Protein AF-A0A7S1DRS1-F1 (afdb_monomer_lite)

Organism: Hemiselmis andersenii (NCBI:txid464988)

Sequence (155 aa):
AALMRAGAGADAEVGELHREALRLCPGDPYVQANAALYLSVFEPSEMQAAIDLFRSASAALPDNPSILCAYAQALRIGSSDAGFSRAKRLSWIRRSRHLARRAASLTPPRKEGGPGSVLLGDAYEVCADAFLRQGNVTGAVQAFRCSLQAYPRNV

InterPro domains:
  IPR011990 Tetratricopeptide-like helical domain superfamily [G3DSA:1.25.40.10] (1-155)
  IPR011990 Tetratricopeptide-like helical domain superfamily [SSF48452] (16-154)

Structure (mmCIF, N/CA/C/O backbone):
data_AF-A0A7S1DRS1-F1
#
_entry.id   AF-A0A7S1DRS1-F1
#
loop_
_atom_site.group_PDB
_atom_site.id
_atom_site.type_symbol
_atom_site.label_atom_id
_atom_site.label_alt_id
_atom_site.label_comp_id
_atom_site.label_asym_id
_atom_site.label_entity_id
_atom_site.label_seq_id
_atom_site.pdbx_PDB_ins_code
_atom_site.Cartn_x
_atom_site.Cartn_y
_atom_site.Cartn_z
_atom_site.occupancy
_atom_site.B_iso_or_equiv
_atom_site.auth_seq_id
_atom_site.auth_comp_id
_atom_site.auth_asym_id
_atom_site.auth_atom_id
_atom_site.pdbx_PDB_model_num
ATOM 1 N N . ALA A 1 1 ? 8.187 30.623 9.995 1.00 49.34 1 ALA A N 1
ATOM 2 C CA . ALA A 1 1 ? 6.954 30.426 10.792 1.00 49.34 1 ALA A CA 1
ATOM 3 C C . ALA A 1 1 ? 5.673 30.447 9.940 1.00 49.34 1 ALA A C 1
ATOM 5 O O . ALA A 1 1 ? 4.861 29.550 10.106 1.00 49.34 1 ALA A O 1
ATOM 6 N N . ALA A 1 2 ? 5.489 31.398 9.010 1.00 36.09 2 ALA A N 1
ATOM 7 C CA . ALA A 1 2 ? 4.276 31.484 8.175 1.00 36.09 2 ALA A CA 1
ATOM 8 C C . ALA A 1 2 ? 4.106 30.322 7.167 1.00 36.09 2 ALA A C 1
ATOM 10 O O . ALA A 1 2 ? 3.009 29.797 7.026 1.00 36.09 2 ALA A O 1
ATOM 11 N N . LEU A 1 3 ? 5.196 29.853 6.547 1.00 37.34 3 LEU A N 1
ATOM 12 C CA . LEU A 1 3 ? 5.169 28.735 5.586 1.00 37.34 3 LEU A CA 1
ATOM 13 C C . LEU A 1 3 ? 4.764 27.386 6.214 1.00 37.34 3 LEU A C 1
ATOM 15 O O . LEU A 1 3 ? 4.034 26.623 5.596 1.00 37.34 3 LEU A O 1
ATOM 19 N N . MET A 1 4 ? 5.157 27.123 7.466 1.00 47.19 4 MET A N 1
ATOM 20 C CA . MET A 1 4 ? 4.773 25.892 8.183 1.00 47.19 4 MET A CA 1
ATOM 21 C C . MET A 1 4 ? 3.296 25.903 8.614 1.00 47.19 4 MET A C 1
ATOM 23 O O . MET A 1 4 ? 2.671 24.853 8.684 1.00 47.19 4 MET A O 1
ATOM 27 N N . ARG A 1 5 ? 2.717 27.087 8.875 1.00 45.06 5 ARG A N 1
ATOM 28 C CA . ARG A 1 5 ? 1.281 27.238 9.176 1.00 45.06 5 ARG A CA 1
ATOM 29 C C . ARG A 1 5 ? 0.402 27.119 7.927 1.00 45.06 5 ARG A C 1
ATOM 31 O O . ARG A 1 5 ? -0.704 26.610 8.035 1.00 45.06 5 ARG A O 1
ATOM 38 N N . ALA A 1 6 ? 0.895 27.563 6.769 1.00 47.00 6 ALA A N 1
ATOM 39 C CA . ALA A 1 6 ? 0.189 27.417 5.496 1.00 47.00 6 ALA A CA 1
ATOM 40 C C . ALA A 1 6 ? 0.131 25.950 5.026 1.00 47.00 6 ALA A C 1
ATOM 42 O O . ALA A 1 6 ? -0.916 25.515 4.563 1.00 47.00 6 ALA A O 1
ATOM 43 N N . GLY A 1 7 ? 1.213 25.179 5.214 1.00 54.94 7 GLY A N 1
ATOM 44 C CA . GLY A 1 7 ? 1.225 23.736 4.929 1.00 54.94 7 GLY A CA 1
ATOM 45 C C . GLY A 1 7 ? 0.256 22.948 5.814 1.00 54.94 7 GLY A C 1
ATOM 46 O O . GLY A 1 7 ? -0.600 22.243 5.301 1.00 54.94 7 GLY A O 1
ATOM 47 N N . ALA A 1 8 ? 0.292 23.175 7.133 1.00 57.09 8 ALA A N 1
ATOM 48 C CA . ALA A 1 8 ? -0.601 22.488 8.072 1.00 57.09 8 ALA A CA 1
ATOM 49 C C . ALA A 1 8 ? -2.098 22.807 7.861 1.00 57.09 8 ALA A C 1
ATOM 51 O O . ALA A 1 8 ? -2.953 21.978 8.158 1.00 57.09 8 ALA A O 1
ATOM 52 N N . GLY A 1 9 ? -2.428 24.008 7.364 1.00 61.03 9 GLY A N 1
ATOM 53 C CA . GLY A 1 9 ? -3.805 24.379 7.018 1.00 61.03 9 GLY A CA 1
ATOM 54 C C . GLY A 1 9 ? -4.306 23.709 5.736 1.00 61.03 9 GLY A C 1
ATOM 55 O O . GLY A 1 9 ? -5.451 23.267 5.694 1.00 61.03 9 GLY A O 1
ATOM 56 N N . ALA A 1 10 ? -3.440 23.591 4.724 1.00 63.19 10 ALA A N 1
ATOM 57 C CA . ALA A 1 10 ? -3.757 22.897 3.477 1.00 63.19 10 ALA A CA 1
ATOM 58 C C . ALA A 1 10 ? -3.938 21.385 3.696 1.00 63.19 10 ALA A C 1
ATOM 60 O O . ALA A 1 10 ? -4.856 20.795 3.132 1.00 63.19 10 ALA A O 1
ATOM 61 N N . ASP A 1 11 ? -3.128 20.774 4.566 1.00 73.25 11 ASP A N 1
ATOM 62 C CA . ASP A 1 11 ? -3.260 19.356 4.917 1.00 73.25 11 ASP A CA 1
ATOM 63 C C . ASP A 1 11 ? -4.631 19.075 5.563 1.00 73.25 11 ASP A C 1
ATOM 65 O O . ASP A 1 11 ? -5.344 18.164 5.144 1.00 73.25 11 ASP A O 1
ATOM 69 N N . ALA A 1 12 ? -5.066 19.925 6.503 1.00 77.69 12 ALA A N 1
ATOM 70 C CA . ALA A 1 12 ? -6.366 19.783 7.161 1.00 77.69 12 ALA A CA 1
ATOM 71 C C . ALA A 1 12 ? -7.557 19.922 6.191 1.00 77.69 12 ALA A C 1
ATOM 73 O O . ALA A 1 12 ? -8.508 19.142 6.275 1.00 77.69 12 ALA A O 1
ATOM 74 N N . GLU A 1 13 ? -7.505 20.875 5.254 1.00 85.56 13 GLU A N 1
ATOM 75 C CA . GLU A 1 13 ? -8.537 21.050 4.221 1.00 85.56 13 GLU A CA 1
ATOM 76 C C . GLU A 1 13 ? -8.631 19.822 3.301 1.00 85.56 13 GLU A C 1
ATOM 78 O O . GLU A 1 13 ? -9.726 19.327 3.025 1.00 85.56 13 GLU A O 1
ATOM 83 N N . VAL A 1 14 ? -7.489 19.262 2.889 1.00 85.12 14 VAL A N 1
ATOM 84 C CA . VAL A 1 14 ? -7.442 18.021 2.101 1.00 85.12 14 VAL A CA 1
ATOM 85 C C . VAL A 1 14 ? -8.040 16.847 2.889 1.00 85.12 14 VAL A C 1
ATOM 87 O O . VAL A 1 14 ? -8.792 16.043 2.329 1.00 85.12 14 VAL A O 1
ATOM 90 N N . GLY A 1 15 ? -7.785 16.773 4.197 1.00 85.56 15 GLY A N 1
ATOM 91 C CA . GLY A 1 15 ? -8.389 15.776 5.080 1.00 85.56 15 GLY A CA 1
ATOM 92 C C . GLY A 1 15 ? -9.917 15.871 5.172 1.00 85.56 15 GLY A C 1
ATOM 93 O O . GLY A 1 15 ? -10.598 14.842 5.117 1.00 85.56 15 GLY A O 1
ATOM 94 N N . GLU A 1 16 ? -10.473 17.084 5.274 1.00 89.25 16 GLU A N 1
ATOM 95 C CA . GLU A 1 16 ? -11.927 17.318 5.232 1.00 89.25 16 GLU A CA 1
ATOM 96 C C . GLU A 1 16 ? -12.528 16.868 3.894 1.00 89.25 16 GLU A C 1
ATOM 98 O O . GLU A 1 16 ? -13.521 16.138 3.875 1.00 89.25 16 GLU A O 1
ATOM 103 N N . LEU A 1 17 ? -11.894 17.231 2.773 1.00 92.00 17 LEU A N 1
ATOM 104 C CA . LEU A 1 17 ? -12.355 16.858 1.433 1.00 92.00 17 LEU A CA 1
ATOM 105 C C . LEU A 1 17 ? -12.383 15.339 1.234 1.00 92.00 17 LEU A C 1
ATOM 107 O O . LEU A 1 17 ? -13.339 14.808 0.667 1.00 92.00 17 LEU A O 1
ATOM 111 N N . HIS A 1 18 ? -11.379 14.615 1.733 1.00 91.19 18 HIS A N 1
ATOM 112 C CA . HIS A 1 18 ? -11.385 13.153 1.684 1.00 91.19 18 HIS A CA 1
ATOM 113 C C . HIS A 1 18 ? -12.485 12.533 2.549 1.00 91.19 18 HIS A C 1
ATOM 115 O O . HIS A 1 18 ? -13.114 11.561 2.122 1.00 91.19 18 HIS A O 1
ATOM 121 N N . ARG A 1 19 ? -12.751 13.088 3.739 1.00 89.94 19 ARG A N 1
ATOM 122 C CA . ARG A 1 19 ? -13.844 12.622 4.606 1.00 89.94 19 ARG A CA 1
ATOM 123 C C . ARG A 1 19 ? -15.211 12.871 3.980 1.00 89.94 19 ARG A C 1
ATOM 125 O O . ARG A 1 19 ? -16.051 11.973 3.999 1.00 89.94 19 ARG A O 1
ATOM 132 N N . GLU A 1 20 ? -15.412 14.030 3.364 1.00 93.69 20 GLU A N 1
ATOM 133 C CA . GLU A 1 20 ? -16.650 14.327 2.646 1.00 93.69 20 GLU A CA 1
ATOM 134 C C . GLU A 1 20 ? -16.819 13.431 1.413 1.00 93.69 20 GLU A C 1
ATOM 136 O O . GLU A 1 20 ? -17.889 12.856 1.210 1.00 93.69 20 GLU A O 1
ATOM 141 N N . ALA A 1 21 ? -15.757 13.210 0.634 1.00 92.50 21 ALA A N 1
ATOM 142 C CA . ALA A 1 21 ? -15.798 12.293 -0.502 1.00 92.50 21 ALA A CA 1
ATOM 143 C C . ALA A 1 21 ? -16.167 10.862 -0.069 1.00 92.50 21 ALA A C 1
ATOM 145 O O . ALA A 1 21 ? -17.014 10.230 -0.702 1.00 92.50 21 ALA A O 1
ATOM 146 N N . LEU A 1 22 ? -15.597 10.365 1.037 1.00 93.50 22 LEU A N 1
ATOM 147 C CA . LEU A 1 22 ? -15.958 9.066 1.616 1.00 93.50 22 LEU A CA 1
ATOM 148 C C . LEU A 1 22 ? -17.414 9.017 2.093 1.00 93.50 22 LEU A C 1
ATOM 150 O O . LEU A 1 22 ? -18.055 7.977 1.967 1.00 93.50 22 LEU A O 1
ATOM 154 N N . ARG A 1 23 ? -17.951 10.120 2.626 1.00 94.44 23 ARG A N 1
ATOM 155 C CA . ARG A 1 23 ? -19.356 10.208 3.047 1.00 94.44 23 ARG A CA 1
ATOM 156 C C . ARG A 1 23 ? -20.308 10.143 1.852 1.00 94.44 23 ARG A C 1
ATOM 158 O O . ARG A 1 23 ? -21.352 9.500 1.943 1.00 94.44 23 ARG A O 1
ATOM 165 N N . LEU A 1 24 ? -19.957 10.807 0.752 1.00 96.19 24 LEU A N 1
ATOM 166 C CA . LEU A 1 24 ? -20.760 10.847 -0.472 1.00 96.19 24 LEU A CA 1
ATOM 167 C C . LEU A 1 24 ? -20.683 9.533 -1.260 1.00 96.19 24 LEU A C 1
ATOM 169 O O . LEU A 1 24 ? -21.698 9.063 -1.771 1.00 96.19 24 LEU A O 1
ATOM 173 N N . CYS A 1 25 ? -19.497 8.925 -1.329 1.00 94.56 25 CYS A N 1
ATOM 174 C CA . CYS A 1 25 ? -19.217 7.753 -2.157 1.00 94.56 25 CYS A CA 1
ATOM 175 C C . CYS A 1 25 ? -18.478 6.651 -1.368 1.00 94.56 25 CYS A C 1
ATOM 177 O O . CYS A 1 25 ? -17.358 6.279 -1.730 1.00 94.56 25 CYS A O 1
ATOM 179 N N . PRO A 1 26 ? -19.079 6.070 -0.310 1.00 91.00 26 PRO A N 1
ATOM 180 C CA . PRO A 1 26 ? -18.375 5.158 0.599 1.00 91.00 26 PRO A CA 1
ATOM 181 C C . PRO A 1 26 ? -17.928 3.844 -0.050 1.00 91.00 26 PRO A C 1
ATOM 183 O O . PRO A 1 26 ? -17.028 3.185 0.467 1.00 91.00 26 PRO A O 1
ATOM 186 N N . GLY A 1 27 ? -18.554 3.445 -1.161 1.00 91.69 27 GLY A N 1
ATOM 187 C CA . GLY A 1 27 ? -18.233 2.225 -1.905 1.00 91.69 27 GLY A CA 1
ATOM 188 C C . GLY A 1 27 ? -17.317 2.431 -3.112 1.00 91.69 27 GLY A C 1
ATOM 189 O O . GLY A 1 27 ? -16.975 1.447 -3.763 1.00 91.69 27 GLY A O 1
ATOM 190 N N . ASP A 1 28 ? -16.938 3.672 -3.439 1.00 96.44 28 ASP A N 1
ATOM 191 C CA . ASP A 1 28 ? -16.078 3.932 -4.592 1.00 96.44 28 ASP A CA 1
ATOM 192 C C . ASP A 1 28 ? -14.615 3.572 -4.251 1.00 96.44 28 ASP A C 1
ATOM 194 O O . ASP A 1 28 ? -14.017 4.177 -3.353 1.00 96.44 28 ASP A O 1
ATOM 198 N N . PRO A 1 29 ? -14.004 2.599 -4.953 1.00 96.25 29 PRO A N 1
ATOM 199 C CA . PRO A 1 29 ? -12.656 2.134 -4.644 1.00 96.25 29 PRO A CA 1
ATOM 200 C C . PRO A 1 29 ? -11.575 3.199 -4.871 1.00 96.25 29 PRO A C 1
ATOM 202 O O . PRO A 1 29 ? -10.545 3.167 -4.198 1.00 96.25 29 PRO A O 1
ATOM 205 N N . TYR A 1 30 ? -11.782 4.153 -5.780 1.00 95.12 30 TYR A N 1
ATOM 206 C CA . TYR A 1 30 ? -10.850 5.257 -6.005 1.00 95.12 30 TYR A CA 1
ATOM 207 C C . TYR A 1 30 ? -10.943 6.292 -4.889 1.00 95.12 30 TYR A C 1
ATOM 209 O O . TYR A 1 30 ? -9.913 6.762 -4.409 1.00 95.12 30 TYR A O 1
ATOM 217 N N . VAL A 1 31 ? -12.155 6.601 -4.421 1.00 95.62 31 VAL A N 1
ATOM 218 C CA . VAL A 1 31 ? -12.353 7.479 -3.257 1.00 95.62 31 VAL A CA 1
ATOM 219 C C . VAL A 1 31 ? -11.709 6.867 -2.013 1.00 95.62 31 VAL A C 1
ATOM 221 O O . VAL A 1 31 ? -10.949 7.543 -1.318 1.00 95.62 31 VAL A O 1
ATOM 224 N N . GLN A 1 32 ? -11.934 5.571 -1.778 1.00 97.12 32 GLN A N 1
ATOM 225 C CA . GLN A 1 32 ? -11.301 4.828 -0.687 1.00 97.12 32 GLN A CA 1
ATOM 226 C C . GLN A 1 32 ? -9.771 4.853 -0.783 1.00 97.12 32 GLN A C 1
ATOM 228 O O . GLN A 1 32 ? -9.106 5.159 0.205 1.00 97.12 32 GLN A O 1
ATOM 233 N N . ALA A 1 33 ? -9.203 4.566 -1.959 1.00 95.56 33 ALA A N 1
ATOM 234 C CA . ALA A 1 33 ? -7.755 4.557 -2.158 1.00 95.56 33 ALA A CA 1
ATOM 235 C C . ALA A 1 33 ? -7.123 5.950 -1.994 1.00 95.56 33 ALA A C 1
ATOM 237 O O . ALA A 1 33 ? -6.053 6.066 -1.400 1.00 95.56 33 ALA A O 1
ATOM 238 N N . ASN A 1 34 ? -7.784 7.006 -2.472 1.00 93.25 34 ASN A N 1
ATOM 239 C CA . ASN A 1 34 ? -7.289 8.377 -2.344 1.00 93.25 34 ASN A CA 1
ATOM 240 C C . ASN A 1 34 ? -7.313 8.854 -0.885 1.00 93.25 34 ASN A C 1
ATOM 242 O O . ASN A 1 34 ? -6.319 9.393 -0.403 1.00 93.25 34 ASN A O 1
ATOM 246 N N . ALA A 1 35 ? -8.401 8.593 -0.153 1.00 94.88 35 ALA A N 1
ATOM 247 C CA . ALA A 1 35 ? -8.466 8.901 1.274 1.00 94.88 35 ALA A CA 1
ATOM 248 C C . ALA A 1 35 ? -7.430 8.097 2.077 1.00 94.88 35 ALA A C 1
ATOM 250 O O . ALA A 1 35 ? -6.769 8.634 2.963 1.00 94.88 35 ALA A O 1
ATOM 251 N N . ALA A 1 36 ? -7.229 6.822 1.732 1.00 96.00 36 ALA A N 1
ATOM 252 C CA . ALA A 1 36 ? -6.203 5.991 2.348 1.00 96.00 36 ALA A CA 1
ATOM 253 C C . ALA A 1 36 ? -4.785 6.524 2.102 1.00 96.00 36 ALA A C 1
ATOM 255 O O . ALA A 1 36 ? -3.955 6.502 3.012 1.00 96.00 36 ALA A O 1
ATOM 256 N N . LEU A 1 37 ? -4.509 7.020 0.892 1.00 92.56 37 LEU A N 1
ATOM 257 C CA . LEU A 1 37 ? -3.229 7.635 0.560 1.00 92.56 37 LEU A CA 1
ATOM 258 C C . LEU A 1 37 ? -2.975 8.859 1.442 1.00 92.56 37 LEU A C 1
ATOM 260 O O . LEU A 1 37 ? -1.920 8.922 2.073 1.00 92.56 37 LEU A O 1
ATOM 264 N N . TYR A 1 38 ? -3.957 9.760 1.555 1.00 91.69 38 TYR A N 1
ATOM 265 C CA . TYR A 1 38 ? -3.879 10.916 2.448 1.00 91.69 38 TYR A CA 1
ATOM 266 C C . TYR A 1 38 ? -3.571 10.494 3.891 1.00 91.69 38 TYR A C 1
ATOM 268 O O . TYR A 1 38 ? -2.554 10.909 4.446 1.00 91.69 38 TYR A O 1
ATOM 276 N N . LEU A 1 39 ? -4.376 9.593 4.467 1.00 93.12 39 LEU A N 1
ATOM 277 C CA . LEU A 1 39 ? -4.185 9.139 5.849 1.00 93.12 39 LEU A CA 1
ATOM 278 C C . LEU A 1 39 ? -2.796 8.518 6.059 1.00 93.12 39 LEU A C 1
ATOM 280 O O . LEU A 1 39 ? -2.138 8.784 7.057 1.00 93.12 39 LEU A O 1
ATOM 284 N N . SER A 1 40 ? -2.310 7.725 5.100 1.00 92.19 40 SER A N 1
ATOM 285 C CA . SER A 1 40 ? -1.008 7.059 5.222 1.00 92.19 40 SER A CA 1
ATOM 286 C C . SER A 1 40 ? 0.194 8.010 5.220 1.00 92.19 40 SER A C 1
ATOM 288 O O . SER A 1 40 ? 1.253 7.639 5.731 1.00 92.19 40 SER A O 1
ATOM 290 N N . VAL A 1 41 ? 0.048 9.204 4.637 1.00 88.31 41 VAL A N 1
ATOM 291 C CA . VAL A 1 41 ? 1.130 10.185 4.474 1.00 88.31 41 VAL A CA 1
ATOM 292 C C . VAL A 1 41 ? 1.045 11.286 5.528 1.00 88.31 41 VAL A C 1
ATOM 294 O O . VAL A 1 41 ? 2.065 11.630 6.122 1.00 88.31 41 VAL A O 1
ATOM 297 N N . PHE A 1 42 ? -0.154 11.817 5.765 1.00 89.12 42 PHE A N 1
ATOM 298 C CA . PHE A 1 42 ? -0.360 13.027 6.563 1.00 89.12 42 PHE A CA 1
ATOM 299 C C . PHE A 1 42 ? -0.874 12.746 7.977 1.00 89.12 42 PHE A C 1
ATOM 301 O O . PHE A 1 42 ? -0.658 13.562 8.865 1.00 89.12 42 PHE A O 1
ATOM 308 N N . GLU A 1 43 ? -1.461 11.570 8.225 1.00 89.12 43 GLU A N 1
ATOM 309 C CA . GLU A 1 43 ? -2.040 11.201 9.524 1.00 89.12 43 GLU A CA 1
ATOM 310 C C . GLU A 1 43 ? -1.468 9.860 10.027 1.00 89.12 43 GLU A C 1
ATOM 312 O O . GLU A 1 43 ? -2.167 8.843 10.042 1.00 89.12 43 GLU A O 1
ATOM 317 N N . PRO A 1 44 ? -0.191 9.791 10.460 1.00 85.50 44 PRO A N 1
ATOM 318 C CA . PRO A 1 44 ? 0.434 8.525 10.856 1.00 85.50 44 PRO A CA 1
ATOM 319 C C . PRO A 1 44 ? -0.318 7.757 11.956 1.00 85.50 44 PRO A C 1
ATOM 321 O O . PRO A 1 44 ? -0.276 6.526 11.977 1.00 85.50 44 PRO A O 1
ATOM 324 N N . SER A 1 45 ? -1.040 8.454 12.843 1.00 90.25 45 SER A N 1
ATOM 325 C CA . SER A 1 45 ? -1.908 7.836 13.859 1.00 90.25 45 SER A CA 1
ATOM 326 C C . SER A 1 45 ? -3.072 7.045 13.253 1.00 90.25 45 SER A C 1
ATOM 328 O O . SER A 1 45 ? -3.508 6.053 13.833 1.00 90.25 45 SER A O 1
ATOM 330 N N . GLU A 1 46 ? -3.517 7.423 12.055 1.00 92.88 46 GLU A N 1
ATOM 331 C CA . GLU A 1 46 ? -4.614 6.804 11.307 1.00 92.88 46 GLU A CA 1
ATOM 332 C C . GLU A 1 46 ? -4.126 5.742 10.307 1.00 92.88 46 GLU A C 1
ATOM 334 O O . GLU A 1 46 ? -4.881 5.262 9.457 1.00 92.88 46 GLU A O 1
ATOM 339 N N . MET A 1 47 ? -2.866 5.301 10.416 1.00 94.62 47 MET A N 1
ATOM 340 C CA . MET A 1 47 ? -2.280 4.305 9.513 1.00 94.62 47 MET A CA 1
ATOM 341 C C . MET A 1 47 ? -3.129 3.028 9.414 1.00 94.62 47 MET A C 1
ATOM 343 O O . MET A 1 47 ? -3.260 2.450 8.338 1.00 94.62 47 MET A O 1
ATOM 347 N N . GLN A 1 48 ? -3.744 2.569 10.509 1.00 95.25 48 GLN A N 1
ATOM 348 C CA . GLN A 1 48 ? -4.607 1.385 10.455 1.00 95.25 48 GLN A CA 1
ATOM 349 C C . GLN A 1 48 ? -5.870 1.623 9.610 1.00 95.25 48 GLN A C 1
ATOM 351 O O . GLN A 1 48 ? -6.227 0.747 8.820 1.00 95.25 48 GLN A O 1
ATOM 356 N N . ALA A 1 49 ? -6.492 2.800 9.720 1.00 95.12 49 ALA A N 1
ATOM 357 C CA . ALA A 1 49 ? -7.644 3.179 8.907 1.00 95.12 49 ALA A CA 1
ATOM 358 C C . ALA A 1 49 ? -7.268 3.265 7.418 1.00 95.12 49 ALA A C 1
ATOM 360 O O . ALA A 1 49 ? -7.988 2.737 6.568 1.00 95.12 49 ALA A O 1
ATOM 361 N N . ALA A 1 50 ? -6.089 3.814 7.099 1.00 96.25 50 ALA A N 1
ATOM 362 C CA . ALA A 1 50 ? -5.549 3.809 5.739 1.00 96.25 50 ALA A CA 1
ATOM 363 C C . ALA A 1 50 ? -5.420 2.382 5.170 1.00 96.25 50 ALA A C 1
ATOM 365 O O . ALA A 1 50 ? -5.878 2.090 4.064 1.00 96.25 50 ALA A O 1
ATOM 366 N N . ILE A 1 51 ? -4.836 1.456 5.941 1.00 97.38 51 ILE A N 1
ATOM 367 C CA . ILE A 1 51 ? -4.688 0.048 5.536 1.00 97.38 51 ILE A CA 1
ATOM 368 C C . ILE A 1 51 ? -6.047 -0.628 5.306 1.00 97.38 51 ILE A C 1
ATOM 370 O O . ILE A 1 51 ? -6.164 -1.461 4.402 1.00 97.38 51 ILE A O 1
ATOM 374 N N . ASP A 1 52 ? -7.063 -0.292 6.099 1.00 97.19 52 ASP A N 1
ATOM 375 C CA . ASP A 1 52 ? -8.401 -0.870 5.980 1.00 97.19 52 ASP A CA 1
ATOM 376 C C . ASP A 1 52 ? -9.136 -0.363 4.729 1.00 97.19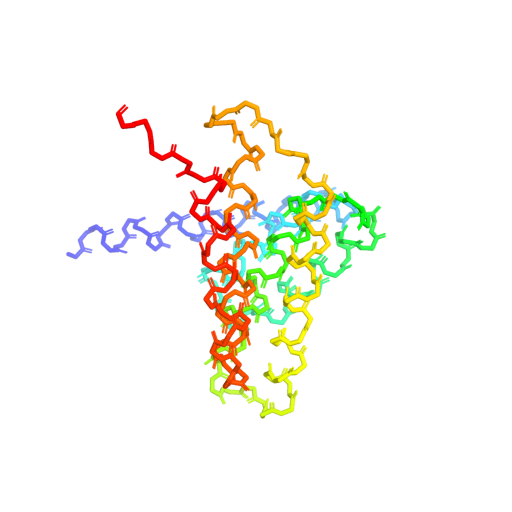 52 ASP A C 1
ATOM 378 O O . ASP A 1 52 ? -9.722 -1.173 4.003 1.00 97.19 52 ASP A O 1
ATOM 382 N N . LEU A 1 53 ? -9.018 0.932 4.416 1.00 97.94 53 LEU A N 1
ATOM 383 C CA . LEU A 1 53 ? -9.538 1.530 3.183 1.00 97.94 53 LEU A CA 1
ATOM 384 C C . LEU A 1 53 ? -8.864 0.945 1.935 1.00 97.94 53 LEU A C 1
ATOM 386 O O . LEU A 1 53 ? -9.553 0.515 1.012 1.00 97.94 53 LEU A O 1
ATOM 390 N N . PHE A 1 54 ? -7.531 0.829 1.917 1.00 98.25 54 PHE A N 1
ATOM 391 C CA . PHE A 1 54 ? -6.829 0.192 0.797 1.00 98.25 54 PHE A CA 1
ATOM 392 C C . PHE A 1 54 ? -7.204 -1.282 0.620 1.00 98.25 54 PHE A C 1
ATOM 394 O O . PHE A 1 54 ? -7.308 -1.778 -0.506 1.00 98.25 54 PHE A O 1
ATOM 401 N N . ARG A 1 55 ? -7.417 -2.012 1.720 1.00 98.12 55 ARG A N 1
ATOM 402 C CA . ARG A 1 55 ? -7.888 -3.400 1.660 1.00 98.12 55 ARG A CA 1
ATOM 403 C C . ARG A 1 55 ? -9.276 -3.486 1.021 1.00 98.12 55 ARG A C 1
ATOM 405 O O . ARG A 1 55 ? -9.487 -4.379 0.211 1.00 98.12 55 ARG A O 1
ATOM 412 N N . SER A 1 56 ? -10.185 -2.570 1.351 1.00 97.56 56 SER A N 1
ATOM 413 C CA . SER A 1 56 ? -11.503 -2.485 0.708 1.00 97.56 56 SER A CA 1
ATOM 414 C C . SER A 1 56 ? -11.380 -2.149 -0.784 1.00 97.56 56 SER A C 1
ATOM 416 O O . SER A 1 56 ? -11.874 -2.897 -1.627 1.00 97.56 56 SER A O 1
ATOM 418 N N . ALA A 1 57 ? -10.624 -1.102 -1.125 1.00 97.81 57 ALA A N 1
ATOM 419 C CA . ALA A 1 57 ? -10.420 -0.671 -2.507 1.00 97.81 57 ALA A CA 1
ATOM 420 C C . ALA A 1 57 ? -9.810 -1.779 -3.384 1.00 97.81 57 ALA A C 1
ATOM 422 O O . ALA A 1 57 ? -10.266 -2.025 -4.499 1.00 97.81 57 ALA A O 1
ATOM 423 N N . SER A 1 58 ? -8.807 -2.495 -2.863 1.00 97.62 58 SER A N 1
ATOM 424 C CA . SER A 1 58 ? -8.178 -3.623 -3.564 1.00 97.62 58 SER A CA 1
ATOM 425 C C . SER A 1 58 ? -9.042 -4.884 -3.604 1.00 97.62 58 SER A C 1
ATOM 427 O O . SER A 1 58 ? -8.824 -5.722 -4.469 1.00 97.62 58 SER A O 1
ATOM 429 N N . ALA A 1 59 ? -10.029 -5.044 -2.720 1.00 97.56 59 ALA A N 1
ATOM 430 C CA . ALA A 1 59 ? -11.012 -6.118 -2.850 1.00 97.56 59 ALA A CA 1
ATOM 431 C C . ALA A 1 59 ? -12.018 -5.824 -3.975 1.00 97.56 59 ALA A C 1
ATOM 433 O O . ALA A 1 59 ? -12.391 -6.735 -4.710 1.00 97.56 59 ALA A O 1
ATOM 434 N N . ALA A 1 60 ? -12.417 -4.558 -4.136 1.00 97.50 60 ALA A N 1
ATOM 435 C CA . ALA A 1 60 ? -13.314 -4.122 -5.205 1.00 97.50 60 ALA A CA 1
ATOM 436 C C . ALA A 1 60 ? -12.629 -4.090 -6.585 1.00 97.50 60 ALA A C 1
ATOM 438 O O . ALA A 1 60 ? -13.243 -4.456 -7.583 1.00 97.50 60 ALA A O 1
ATOM 439 N N . LEU A 1 61 ? -11.353 -3.689 -6.647 1.00 96.75 61 LEU A N 1
ATOM 440 C CA . LEU A 1 61 ? -10.544 -3.661 -7.871 1.00 96.75 61 LEU A CA 1
ATOM 441 C C . LEU A 1 61 ? -9.233 -4.452 -7.688 1.00 96.75 61 LEU A C 1
ATOM 443 O O . LEU A 1 61 ? -8.163 -3.854 -7.530 1.00 96.75 61 LEU A O 1
ATOM 447 N N . PRO A 1 62 ? -9.286 -5.798 -7.728 1.00 95.56 62 PRO A N 1
ATOM 448 C CA . PRO A 1 62 ? -8.159 -6.663 -7.364 1.00 95.56 62 PRO A CA 1
ATOM 449 C C . PRO A 1 62 ? -6.950 -6.578 -8.289 1.00 95.56 62 PRO A C 1
ATOM 451 O O . PRO A 1 62 ? -5.848 -6.906 -7.842 1.00 95.56 62 PRO A O 1
ATOM 454 N N . ASP A 1 63 ? -7.141 -6.126 -9.528 1.00 95.00 63 ASP A N 1
ATOM 455 C CA . ASP A 1 63 ? -6.098 -6.035 -10.554 1.00 95.00 63 ASP A CA 1
ATOM 456 C C . ASP A 1 63 ? -5.809 -4.589 -10.983 1.00 95.00 63 ASP A C 1
ATOM 458 O O . ASP A 1 63 ? -5.196 -4.355 -12.021 1.00 95.00 63 ASP A O 1
ATOM 462 N N . ASN A 1 64 ? -6.217 -3.596 -10.186 1.00 93.94 64 ASN A N 1
ATOM 463 C CA . ASN A 1 64 ? -5.820 -2.212 -10.427 1.00 93.94 64 ASN A CA 1
ATOM 464 C C . ASN A 1 64 ? -4.389 -1.979 -9.895 1.00 93.94 64 ASN A C 1
ATOM 466 O O . ASN A 1 64 ? -4.189 -1.936 -8.675 1.00 93.94 64 ASN A O 1
ATOM 470 N N . PRO A 1 65 ? -3.379 -1.805 -10.770 1.00 92.00 65 PRO A N 1
ATOM 471 C CA . PRO A 1 65 ? -1.988 -1.732 -10.337 1.00 92.00 65 PRO A CA 1
ATOM 472 C C . PRO A 1 65 ? -1.689 -0.469 -9.516 1.00 92.00 65 PRO A C 1
ATOM 474 O O . PRO A 1 65 ? -0.839 -0.521 -8.628 1.00 92.00 65 PRO A O 1
ATOM 477 N N . SER A 1 66 ? -2.414 0.633 -9.736 1.00 91.19 66 SER A N 1
ATOM 478 C CA . SER A 1 66 ? -2.254 1.872 -8.965 1.00 91.19 66 SER A CA 1
ATOM 479 C C . SER A 1 66 ? -2.691 1.695 -7.512 1.00 91.19 66 SER A C 1
ATOM 481 O O . SER A 1 66 ? -1.948 2.057 -6.602 1.00 91.19 66 SER A O 1
ATOM 483 N N . ILE A 1 67 ? -3.849 1.065 -7.280 1.00 95.56 67 ILE A N 1
ATOM 484 C CA . ILE A 1 67 ? -4.344 0.768 -5.924 1.00 95.56 67 ILE A CA 1
ATOM 485 C C . ILE A 1 67 ? -3.403 -0.213 -5.217 1.00 95.56 67 ILE A C 1
ATOM 487 O O . ILE A 1 67 ? -3.059 -0.014 -4.053 1.00 95.56 67 ILE A O 1
ATOM 491 N N . LEU A 1 68 ? -2.941 -1.253 -5.919 1.00 96.62 68 LEU A N 1
ATOM 492 C CA . LEU A 1 68 ? -1.998 -2.227 -5.364 1.00 96.62 68 LEU A CA 1
ATOM 493 C C . LEU A 1 68 ? -0.657 -1.583 -4.980 1.00 96.62 68 LEU A C 1
ATOM 495 O O . LEU A 1 68 ? -0.117 -1.904 -3.919 1.00 96.62 68 LEU A O 1
ATOM 499 N N . CYS A 1 69 ? -0.128 -0.678 -5.808 1.00 94.25 69 CYS A N 1
ATOM 500 C CA . CYS A 1 69 ? 1.127 0.015 -5.528 1.00 94.25 69 CYS A CA 1
ATOM 501 C C . CYS A 1 69 ? 0.977 1.001 -4.360 1.00 94.25 69 CYS A C 1
ATOM 503 O O . CYS A 1 69 ? 1.763 0.938 -3.415 1.00 94.25 69 CYS A O 1
ATOM 505 N N . ALA A 1 70 ? -0.076 1.825 -4.347 1.00 94.00 70 ALA A N 1
ATOM 506 C CA . ALA A 1 70 ? -0.361 2.737 -3.236 1.00 94.00 70 ALA A CA 1
ATOM 507 C C . ALA A 1 70 ? -0.553 1.981 -1.908 1.00 94.00 70 ALA A C 1
ATOM 509 O O . ALA A 1 70 ? 0.034 2.342 -0.886 1.00 94.00 70 ALA A O 1
ATOM 510 N N . TYR A 1 71 ? -1.273 0.854 -1.930 1.00 97.81 71 TYR A N 1
ATOM 511 C CA . TYR A 1 71 ? -1.430 0.008 -0.748 1.00 97.81 71 TYR A CA 1
ATOM 512 C C . TYR A 1 71 ? -0.091 -0.577 -0.272 1.00 97.81 71 TYR A C 1
ATOM 514 O O . TYR A 1 71 ? 0.209 -0.605 0.926 1.00 97.81 71 TYR A O 1
ATOM 522 N N . ALA A 1 72 ? 0.749 -1.027 -1.207 1.00 96.75 72 ALA A N 1
ATOM 523 C CA . ALA A 1 72 ? 2.082 -1.518 -0.891 1.00 96.75 72 ALA A CA 1
ATOM 524 C C . ALA A 1 72 ? 2.953 -0.433 -0.235 1.00 96.75 72 ALA A C 1
ATOM 526 O O . ALA A 1 72 ? 3.657 -0.725 0.736 1.00 96.75 72 ALA A O 1
ATOM 527 N N . GLN A 1 73 ? 2.872 0.810 -0.717 1.00 94.00 73 GLN A N 1
ATOM 528 C CA . GLN A 1 73 ? 3.572 1.954 -0.134 1.00 94.00 73 GLN A CA 1
ATOM 529 C C . GLN A 1 73 ? 3.083 2.270 1.285 1.00 94.00 73 GLN A C 1
ATOM 531 O O . GLN A 1 73 ? 3.910 2.397 2.187 1.00 94.00 73 GLN A O 1
ATOM 536 N N . ALA A 1 74 ? 1.771 2.303 1.524 1.00 94.75 74 ALA A N 1
ATOM 537 C CA . ALA A 1 74 ? 1.222 2.545 2.859 1.00 94.75 74 ALA A CA 1
ATOM 538 C C . ALA A 1 74 ? 1.686 1.482 3.872 1.00 94.75 74 ALA A C 1
ATOM 540 O O . ALA A 1 74 ? 2.154 1.805 4.964 1.00 94.75 74 ALA A O 1
ATOM 541 N N . LEU A 1 75 ? 1.671 0.201 3.483 1.00 96.62 75 LEU A N 1
ATOM 542 C CA . LEU A 1 75 ? 2.200 -0.886 4.315 1.00 96.62 75 LEU A CA 1
ATOM 543 C C . LEU A 1 75 ? 3.705 -0.746 4.578 1.00 96.62 75 LEU A C 1
ATOM 545 O O . LEU A 1 75 ? 4.164 -1.064 5.676 1.00 96.62 75 LEU A O 1
ATOM 549 N N . ARG A 1 76 ? 4.480 -0.276 3.592 1.00 93.62 76 ARG A N 1
ATOM 550 C CA . ARG A 1 76 ? 5.916 0.004 3.745 1.00 93.62 76 ARG A CA 1
ATOM 551 C C . ARG A 1 76 ? 6.148 1.094 4.791 1.00 93.62 76 ARG A C 1
ATOM 553 O O . ARG A 1 76 ? 6.915 0.864 5.727 1.00 93.62 76 ARG A O 1
ATOM 560 N N . ILE A 1 77 ? 5.456 2.228 4.664 1.00 91.12 77 ILE A N 1
ATOM 561 C CA . ILE A 1 77 ? 5.530 3.363 5.598 1.00 91.12 77 ILE A CA 1
ATOM 562 C C . ILE A 1 77 ? 5.163 2.890 7.004 1.00 91.12 77 ILE A C 1
ATOM 564 O O . ILE A 1 77 ? 6.002 2.926 7.905 1.00 91.12 77 ILE A O 1
ATOM 568 N N . GLY A 1 78 ? 3.967 2.326 7.163 1.00 91.88 78 GLY A N 1
ATOM 569 C CA . GLY A 1 78 ? 3.456 1.880 8.451 1.00 91.88 78 GLY A CA 1
ATOM 570 C C . GLY A 1 78 ? 4.265 0.747 9.093 1.00 91.88 78 GLY A C 1
ATOM 571 O O . GLY A 1 78 ? 4.316 0.632 10.313 1.00 91.88 78 GLY A O 1
ATOM 572 N N . SER A 1 79 ? 4.986 -0.065 8.310 1.00 91.75 79 SER A N 1
ATOM 573 C CA . SER A 1 79 ? 5.900 -1.075 8.865 1.00 91.75 79 SER A CA 1
ATOM 574 C C . SER A 1 79 ? 7.132 -0.486 9.560 1.00 91.75 79 SER A C 1
ATOM 576 O O . SER A 1 79 ? 7.869 -1.229 10.205 1.00 91.75 79 SER A O 1
ATOM 578 N N . SER A 1 80 ? 7.377 0.818 9.423 1.00 87.88 80 SER A N 1
ATOM 579 C CA . SER A 1 80 ? 8.452 1.534 10.122 1.00 87.88 80 SER A CA 1
ATOM 580 C C . SER A 1 80 ? 8.024 2.041 11.500 1.00 87.88 80 SER A C 1
ATOM 582 O O . SER A 1 80 ? 8.883 2.443 12.277 1.00 87.88 80 SER A O 1
ATOM 584 N N . ASP A 1 81 ? 6.728 1.998 11.820 1.00 87.31 81 ASP A N 1
ATOM 585 C CA . ASP A 1 81 ? 6.204 2.473 13.096 1.00 87.31 81 ASP A CA 1
ATOM 586 C C . ASP A 1 81 ? 6.660 1.565 14.254 1.00 87.31 81 ASP A C 1
ATOM 588 O O . ASP A 1 81 ? 6.395 0.352 14.294 1.00 87.31 81 ASP A O 1
ATOM 592 N N . ALA A 1 82 ? 7.372 2.165 15.212 1.00 81.06 82 ALA A N 1
ATOM 593 C CA . ALA A 1 82 ? 7.869 1.499 16.408 1.00 81.06 82 ALA A CA 1
ATOM 594 C C . ALA A 1 82 ? 6.733 0.976 17.310 1.00 81.06 82 ALA A C 1
ATOM 596 O O . ALA A 1 82 ? 6.923 -0.051 17.968 1.00 81.06 82 ALA A O 1
ATOM 597 N N . GLY A 1 83 ? 5.562 1.622 17.277 1.00 86.44 83 GLY A N 1
ATOM 598 C CA . GLY A 1 83 ? 4.370 1.299 18.059 1.00 86.44 83 GLY A CA 1
ATOM 599 C C . GLY A 1 83 ? 3.681 -0.008 17.659 1.00 86.44 83 GLY A C 1
ATOM 600 O O . GLY A 1 83 ? 2.971 -0.604 18.468 1.00 86.44 83 GLY A O 1
ATOM 601 N N . PHE A 1 84 ? 3.923 -0.530 16.452 1.00 87.38 84 PHE A N 1
ATOM 602 C CA . PHE A 1 84 ? 3.419 -1.852 16.072 1.00 87.38 84 PHE A CA 1
ATOM 603 C C . PHE A 1 84 ? 4.309 -2.992 16.572 1.00 87.38 84 PHE A C 1
ATOM 605 O O . PHE A 1 84 ? 5.535 -2.901 16.619 1.00 87.38 84 PHE A O 1
ATOM 612 N N . SER A 1 85 ? 3.700 -4.140 16.880 1.00 93.06 85 SER A N 1
ATOM 613 C CA . SER A 1 85 ? 4.465 -5.336 17.236 1.00 93.06 85 SER A CA 1
ATOM 614 C C . SER A 1 85 ? 5.387 -5.768 16.088 1.00 93.06 85 SER A C 1
ATOM 616 O O . SER A 1 85 ? 5.067 -5.612 14.904 1.00 93.06 85 SER A O 1
ATOM 618 N N . ARG A 1 86 ? 6.525 -6.395 16.421 1.00 91.94 86 ARG A N 1
ATOM 619 C CA . ARG A 1 86 ? 7.453 -6.959 15.422 1.00 91.94 86 ARG A CA 1
ATOM 620 C C . ARG A 1 86 ? 6.734 -7.885 14.436 1.00 91.94 86 ARG A C 1
ATOM 622 O O . ARG A 1 86 ? 7.004 -7.833 13.238 1.00 91.94 86 ARG A O 1
ATOM 629 N N . ALA A 1 87 ? 5.805 -8.706 14.927 1.00 93.75 87 ALA A N 1
ATOM 630 C CA . ALA A 1 87 ? 5.021 -9.616 14.100 1.00 93.75 87 ALA A CA 1
ATOM 631 C C . ALA A 1 87 ? 4.149 -8.866 13.078 1.00 93.75 87 ALA A C 1
ATOM 633 O O . ALA A 1 87 ? 4.126 -9.244 11.904 1.00 93.75 87 ALA A O 1
ATOM 634 N N . LYS A 1 88 ? 3.491 -7.775 13.496 1.00 93.06 88 LYS A N 1
ATOM 635 C CA . LYS A 1 88 ? 2.676 -6.925 12.617 1.00 93.06 88 LYS A CA 1
ATOM 636 C C . LYS A 1 88 ? 3.535 -6.216 11.570 1.00 93.06 88 LYS A C 1
ATOM 638 O O . LYS A 1 88 ? 3.230 -6.301 10.385 1.00 93.06 88 LYS A O 1
ATOM 643 N N . ARG A 1 89 ? 4.671 -5.629 11.967 1.00 92.56 89 ARG A N 1
ATOM 644 C CA . ARG A 1 89 ? 5.626 -5.034 11.013 1.00 92.56 89 ARG A CA 1
ATOM 645 C C . ARG A 1 89 ? 6.088 -6.043 9.958 1.00 92.56 89 ARG A C 1
ATOM 647 O O . ARG A 1 89 ? 6.048 -5.757 8.767 1.00 92.56 89 ARG A O 1
ATOM 654 N N . LEU A 1 90 ? 6.464 -7.257 10.369 1.00 93.06 90 LEU A N 1
ATOM 655 C CA . LEU A 1 90 ? 6.898 -8.312 9.444 1.00 93.06 90 LEU A CA 1
ATOM 656 C C . LEU A 1 90 ? 5.780 -8.823 8.527 1.00 93.06 90 LEU A C 1
ATOM 658 O O . LEU A 1 90 ? 6.065 -9.256 7.407 1.00 93.06 90 LEU A O 1
ATOM 662 N N . SER A 1 91 ? 4.524 -8.836 8.982 1.00 95.50 91 SER A N 1
ATOM 663 C CA . SER A 1 91 ? 3.397 -9.194 8.115 1.00 95.50 91 SER A CA 1
ATOM 664 C C . SER A 1 91 ? 3.152 -8.104 7.066 1.00 95.50 91 SER A C 1
ATOM 666 O O . SER A 1 91 ? 2.952 -8.427 5.895 1.00 95.50 91 SER A O 1
ATOM 668 N N . TRP A 1 92 ? 3.281 -6.831 7.447 1.00 95.81 92 TRP A N 1
ATOM 669 C CA . TRP A 1 92 ? 3.140 -5.689 6.544 1.00 95.81 92 TRP A CA 1
ATOM 670 C C . TRP A 1 92 ? 4.259 -5.626 5.506 1.00 95.81 92 TRP A C 1
ATOM 672 O O . TRP A 1 92 ? 3.952 -5.499 4.327 1.00 95.81 92 TRP A O 1
ATOM 682 N N . ILE A 1 93 ? 5.520 -5.855 5.890 1.00 94.06 93 ILE A N 1
ATOM 683 C CA . ILE A 1 93 ? 6.650 -5.949 4.943 1.00 94.06 93 ILE A CA 1
ATOM 684 C C . ILE A 1 93 ? 6.428 -7.075 3.920 1.00 94.06 93 ILE A C 1
ATOM 686 O O . ILE A 1 93 ? 6.724 -6.943 2.733 1.00 94.06 93 ILE A O 1
ATOM 690 N N . ARG A 1 94 ? 5.911 -8.230 4.359 1.00 94.75 94 ARG A N 1
ATOM 691 C CA . ARG A 1 94 ? 5.627 -9.344 3.440 1.00 94.75 94 ARG A CA 1
ATOM 692 C C . ARG A 1 94 ? 4.495 -9.004 2.475 1.00 94.75 94 ARG A C 1
ATOM 694 O O . ARG A 1 94 ? 4.605 -9.313 1.287 1.00 94.75 94 ARG A O 1
ATOM 701 N N . ARG A 1 95 ? 3.431 -8.372 2.975 1.00 96.50 95 ARG A N 1
ATOM 702 C CA . ARG A 1 95 ? 2.274 -7.983 2.166 1.00 96.50 95 ARG A CA 1
ATOM 703 C C . ARG A 1 95 ? 2.605 -6.845 1.199 1.00 96.50 95 ARG A C 1
ATOM 705 O O . ARG A 1 95 ? 2.213 -6.954 0.043 1.00 96.50 95 ARG A O 1
ATOM 712 N N . SER A 1 96 ? 3.373 -5.835 1.613 1.00 96.31 96 SER A N 1
ATOM 713 C CA . SER A 1 96 ? 3.807 -4.743 0.730 1.00 96.31 96 SER A CA 1
ATOM 714 C C . SER A 1 96 ? 4.565 -5.288 -0.477 1.00 96.31 96 SER A C 1
ATOM 716 O O . SER A 1 96 ? 4.187 -5.022 -1.613 1.00 96.31 96 SER A O 1
ATOM 718 N N . ARG A 1 97 ? 5.546 -6.174 -0.257 1.00 94.94 97 ARG A N 1
ATOM 719 C CA . ARG A 1 97 ? 6.279 -6.835 -1.347 1.00 94.94 97 ARG A CA 1
ATOM 720 C C . ARG A 1 97 ? 5.366 -7.639 -2.271 1.00 94.94 97 ARG A C 1
ATOM 722 O O . ARG A 1 97 ? 5.562 -7.631 -3.482 1.00 94.94 97 ARG A O 1
ATOM 729 N N . HIS A 1 98 ? 4.412 -8.385 -1.714 1.00 95.88 98 HIS A N 1
ATOM 730 C CA . HIS A 1 98 ? 3.483 -9.180 -2.519 1.00 95.88 98 HIS A CA 1
ATOM 731 C C . HIS A 1 98 ? 2.633 -8.291 -3.438 1.00 95.88 98 HIS A C 1
ATOM 733 O O . HIS A 1 98 ? 2.545 -8.563 -4.633 1.00 95.88 98 HIS A O 1
ATOM 739 N N . LEU A 1 99 ? 2.060 -7.216 -2.897 1.00 96.50 99 LEU A N 1
ATOM 740 C CA . LEU A 1 99 ? 1.225 -6.282 -3.653 1.00 96.50 99 LEU A CA 1
ATOM 741 C C . LEU A 1 99 ? 2.031 -5.518 -4.703 1.00 96.50 99 LEU A C 1
ATOM 743 O O . LEU A 1 99 ? 1.597 -5.434 -5.845 1.00 96.50 99 LEU A O 1
ATOM 747 N N . ALA A 1 100 ? 3.229 -5.050 -4.353 1.00 92.50 100 ALA A N 1
ATOM 748 C CA . ALA A 1 100 ? 4.114 -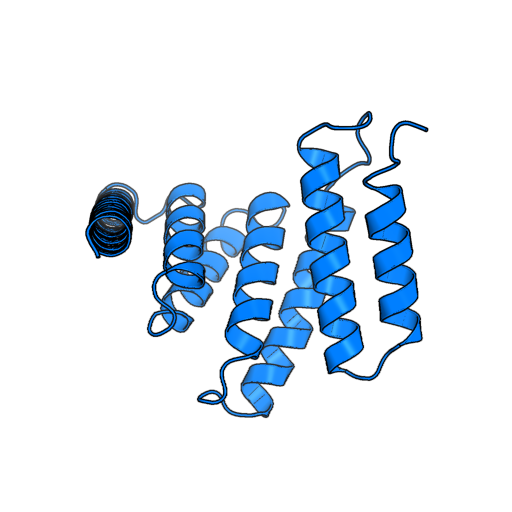4.365 -5.286 1.00 92.50 100 ALA A CA 1
ATOM 749 C C . ALA A 1 100 ? 4.516 -5.266 -6.468 1.00 92.50 100 ALA A C 1
ATOM 751 O O . ALA A 1 100 ? 4.465 -4.848 -7.620 1.00 92.50 100 ALA A O 1
ATOM 752 N N . ARG A 1 101 ? 4.817 -6.548 -6.215 1.00 92.56 101 ARG A N 1
ATOM 753 C CA . ARG A 1 101 ? 5.064 -7.525 -7.290 1.00 92.56 101 ARG A CA 1
ATOM 754 C C . ARG A 1 101 ? 3.851 -7.723 -8.194 1.00 92.56 101 ARG A C 1
ATOM 756 O O . ARG A 1 101 ? 4.021 -7.796 -9.408 1.00 92.56 101 ARG A O 1
ATOM 763 N N . ARG A 1 102 ? 2.647 -7.805 -7.618 1.00 94.38 102 ARG A N 1
ATOM 764 C CA . ARG A 1 102 ? 1.406 -7.900 -8.400 1.00 94.38 102 ARG A CA 1
ATOM 765 C C . ARG A 1 102 ? 1.194 -6.648 -9.253 1.00 94.38 102 ARG A C 1
ATOM 767 O O . ARG A 1 102 ? 0.982 -6.784 -10.453 1.00 94.38 102 ARG A O 1
ATOM 774 N N . ALA A 1 103 ? 1.339 -5.457 -8.671 1.00 92.38 103 ALA A N 1
ATOM 775 C CA . ALA A 1 103 ? 1.247 -4.187 -9.391 1.00 92.38 103 ALA A CA 1
ATOM 776 C C . ALA A 1 103 ? 2.222 -4.134 -10.578 1.00 92.38 103 ALA A C 1
ATOM 778 O O . ALA A 1 103 ? 1.815 -3.809 -11.691 1.00 92.38 103 ALA A O 1
ATOM 779 N N . ALA A 1 104 ? 3.476 -4.547 -10.367 1.00 89.31 104 ALA A N 1
ATOM 780 C CA . ALA A 1 104 ? 4.474 -4.605 -11.429 1.00 89.31 104 ALA A CA 1
ATOM 781 C C . ALA A 1 104 ? 4.097 -5.603 -12.537 1.00 89.31 104 ALA A C 1
ATOM 783 O O . ALA A 1 104 ? 4.198 -5.275 -13.712 1.00 89.31 104 ALA A O 1
ATOM 784 N N . SER A 1 105 ? 3.598 -6.794 -12.186 1.00 89.44 105 SER A N 1
ATOM 785 C CA . SER A 1 105 ? 3.178 -7.796 -13.183 1.00 89.44 105 SER A CA 1
ATOM 786 C C . SER A 1 105 ? 1.972 -7.370 -14.028 1.00 89.44 105 SER A C 1
ATOM 788 O O . SER A 1 105 ? 1.820 -7.831 -15.155 1.00 89.44 105 SER A O 1
ATOM 790 N N . LEU A 1 106 ? 1.128 -6.487 -13.488 1.00 88.88 106 LEU A N 1
ATOM 791 C CA . LEU A 1 106 ? -0.058 -5.943 -14.153 1.00 88.88 106 LEU A CA 1
ATOM 792 C C . LEU A 1 106 ? 0.248 -4.673 -14.959 1.00 88.88 106 LEU A C 1
ATOM 794 O O . LEU A 1 106 ? -0.606 -4.189 -15.701 1.00 88.88 106 LEU A O 1
ATOM 798 N N . THR A 1 107 ? 1.455 -4.122 -14.817 1.00 82.56 107 THR A N 1
ATOM 799 C CA . THR A 1 107 ? 1.872 -2.895 -15.492 1.00 82.56 107 THR A CA 1
ATOM 800 C C . THR A 1 107 ? 2.779 -3.262 -16.664 1.00 82.56 107 THR A C 1
ATOM 802 O O . THR A 1 107 ? 3.950 -3.576 -16.451 1.00 82.56 107 THR A O 1
ATOM 805 N N . PRO A 1 108 ? 2.280 -3.251 -17.915 1.00 70.62 108 PRO A N 1
ATOM 806 C CA . PRO A 1 108 ? 3.133 -3.520 -19.060 1.00 70.62 108 PRO A CA 1
ATOM 807 C C . PRO A 1 108 ? 4.196 -2.417 -19.179 1.00 70.62 108 PRO A C 1
ATOM 809 O O . PRO A 1 108 ? 3.879 -1.245 -18.937 1.00 70.62 108 PRO A O 1
ATOM 812 N N . PRO A 1 109 ? 5.430 -2.747 -19.596 1.00 62.03 109 PRO A N 1
ATOM 813 C CA . PRO A 1 109 ? 6.435 -1.743 -19.917 1.00 62.03 109 PRO A CA 1
ATOM 814 C C . PRO A 1 109 ? 5.924 -0.914 -21.106 1.00 62.03 109 PRO A C 1
ATOM 816 O O . PRO A 1 109 ? 5.932 -1.362 -22.252 1.00 62.03 109 PRO A O 1
ATOM 819 N N . ARG A 1 110 ? 5.372 0.274 -20.836 1.00 60.56 110 ARG A N 1
ATOM 820 C CA . ARG A 1 110 ? 4.975 1.236 -21.876 1.00 60.56 110 ARG A CA 1
ATOM 821 C C . ARG A 1 110 ? 6.203 2.012 -22.356 1.00 60.56 110 ARG A C 1
ATOM 823 O O . ARG A 1 110 ? 7.236 2.004 -21.693 1.00 60.56 110 ARG A O 1
ATOM 830 N N . LYS A 1 111 ? 6.062 2.705 -23.497 1.00 51.94 111 LYS A N 1
ATOM 831 C CA . LYS A 1 111 ? 7.050 3.688 -23.969 1.00 51.94 111 LYS A CA 1
ATOM 832 C C . LYS A 1 111 ? 7.448 4.632 -22.825 1.00 51.94 111 LY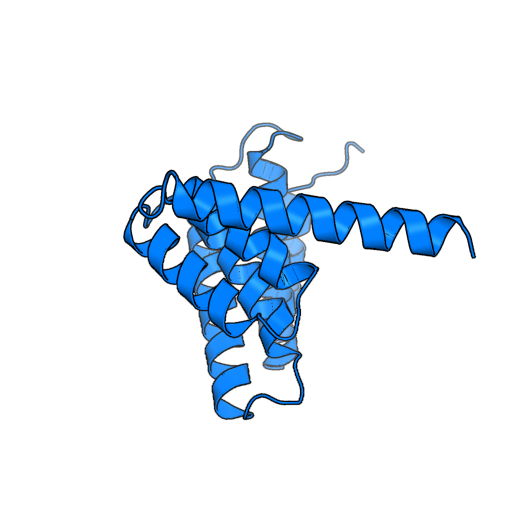S A C 1
ATOM 834 O O . LYS A 1 111 ? 6.604 5.015 -22.013 1.00 51.94 111 LYS A O 1
ATOM 839 N N . GLU A 1 112 ? 8.737 4.942 -22.800 1.00 55.31 112 GLU A N 1
ATOM 840 C CA . GLU A 1 112 ? 9.461 5.681 -21.765 1.00 55.31 112 GLU A CA 1
ATOM 841 C C . GLU A 1 112 ? 8.715 6.936 -21.283 1.00 55.31 112 GLU A C 1
ATOM 843 O O . GLU A 1 112 ? 8.112 7.662 -22.073 1.00 55.31 112 GLU A O 1
ATOM 848 N N . GLY A 1 113 ? 8.743 7.182 -19.969 1.00 56.78 113 GLY A N 1
ATOM 849 C CA . GLY A 1 113 ? 8.207 8.405 -19.356 1.00 56.78 113 GLY A CA 1
ATOM 850 C C . GLY A 1 113 ? 6.683 8.468 -19.189 1.00 56.78 113 GLY A C 1
ATOM 851 O O . GLY A 1 113 ? 6.166 9.485 -18.731 1.00 56.78 113 GLY A O 1
ATOM 852 N N . GLY A 1 114 ? 5.942 7.411 -19.536 1.00 58.72 114 GLY A N 1
ATOM 853 C CA . GLY A 1 114 ? 4.497 7.342 -19.305 1.00 58.72 114 GLY A CA 1
ATOM 854 C C . GLY A 1 114 ? 4.117 6.996 -17.852 1.00 58.72 114 GLY A C 1
ATOM 855 O O . GLY A 1 114 ? 4.912 6.415 -17.120 1.00 58.72 114 GLY A O 1
ATOM 856 N N . PRO A 1 115 ? 2.864 7.229 -17.420 1.00 60.31 115 PRO A N 1
ATOM 857 C CA . PRO A 1 115 ? 2.410 6.914 -16.055 1.00 60.31 115 PRO A CA 1
ATOM 858 C C . PRO A 1 115 ? 2.611 5.441 -15.636 1.00 60.31 115 PRO A C 1
ATOM 860 O O . PRO A 1 115 ? 2.721 5.145 -14.450 1.00 60.31 115 PRO A O 1
ATOM 863 N N . GLY A 1 116 ? 2.721 4.513 -16.595 1.00 62.28 116 GLY A N 1
ATOM 864 C CA . GLY A 1 116 ? 3.081 3.117 -16.326 1.00 62.28 116 GLY A CA 1
ATOM 865 C C . GLY A 1 116 ? 4.548 2.902 -15.926 1.00 62.28 116 GLY A C 1
ATOM 866 O O . GLY A 1 116 ? 4.813 2.013 -15.126 1.00 62.28 116 GLY A O 1
ATOM 867 N N . SER A 1 117 ? 5.500 3.702 -16.424 1.00 67.25 117 SER A N 1
ATOM 868 C CA . SER A 1 117 ? 6.917 3.565 -16.048 1.00 67.25 117 SER A CA 1
ATOM 869 C C . SER A 1 117 ? 7.174 4.056 -14.624 1.00 67.25 117 SER A C 1
ATOM 871 O O . SER A 1 117 ? 7.927 3.422 -13.890 1.00 67.25 117 SER A O 1
ATOM 873 N N . VAL A 1 118 ? 6.478 5.122 -14.208 1.00 74.62 118 VAL A N 1
ATOM 874 C CA . VAL A 1 118 ? 6.529 5.640 -12.830 1.00 74.62 118 VAL A CA 1
ATOM 875 C C . VAL A 1 118 ? 6.002 4.600 -11.840 1.00 74.62 118 VAL A C 1
ATOM 877 O O . VAL A 1 118 ? 6.684 4.216 -10.894 1.00 74.62 118 VAL A O 1
ATOM 880 N N . LEU A 1 119 ? 4.819 4.048 -12.122 1.00 78.88 119 LEU A N 1
ATOM 881 C CA . LEU A 1 119 ? 4.195 3.028 -11.281 1.00 78.88 119 LEU A CA 1
ATOM 882 C C . LEU A 1 119 ? 5.060 1.765 -11.130 1.00 78.88 119 LEU A C 1
ATOM 884 O O . LEU A 1 119 ? 5.104 1.160 -10.056 1.00 78.88 119 LEU A O 1
ATOM 888 N N . LEU A 1 120 ? 5.742 1.367 -12.208 1.00 79.75 120 LEU A N 1
ATOM 889 C CA . LEU A 1 120 ? 6.638 0.214 -12.226 1.00 79.75 120 LEU A CA 1
ATOM 890 C C . LEU A 1 120 ? 7.890 0.464 -11.369 1.00 79.75 120 LEU A C 1
ATOM 892 O O . LEU A 1 120 ? 8.291 -0.407 -10.595 1.00 79.75 120 LEU A O 1
ATOM 896 N N . GLY A 1 121 ? 8.465 1.663 -11.466 1.00 81.06 121 GLY A N 1
ATOM 897 C CA . GLY A 1 121 ? 9.565 2.111 -10.619 1.00 81.06 121 GLY A CA 1
ATOM 898 C C . GLY A 1 121 ? 9.218 2.083 -9.132 1.00 81.06 121 GLY A C 1
ATOM 899 O O . GLY A 1 121 ? 9.896 1.404 -8.358 1.00 81.06 121 GLY A O 1
ATOM 900 N N . ASP A 1 122 ? 8.107 2.718 -8.751 1.00 82.62 122 ASP A N 1
ATOM 901 C CA . ASP A 1 122 ? 7.617 2.759 -7.366 1.00 82.62 122 ASP A CA 1
ATOM 902 C C . ASP A 1 122 ? 7.391 1.349 -6.798 1.00 82.62 122 ASP A C 1
ATOM 904 O O . ASP A 1 122 ? 7.773 1.032 -5.666 1.00 82.62 122 ASP A O 1
ATOM 908 N N . ALA A 1 123 ? 6.803 0.455 -7.599 1.00 84.44 123 ALA A N 1
ATOM 909 C CA . ALA A 1 123 ? 6.580 -0.929 -7.201 1.00 84.44 123 ALA A CA 1
ATOM 910 C C . ALA A 1 123 ? 7.905 -1.668 -6.933 1.00 84.44 123 ALA A C 1
ATOM 912 O O . ALA A 1 123 ? 8.032 -2.416 -5.952 1.00 84.44 123 ALA A O 1
ATOM 913 N N . TYR A 1 124 ? 8.920 -1.461 -7.771 1.00 86.81 124 TYR A N 1
ATOM 914 C CA . TYR A 1 124 ? 10.229 -2.069 -7.561 1.00 86.81 124 TYR A CA 1
ATOM 915 C C . TYR A 1 124 ? 10.990 -1.463 -6.378 1.00 86.81 124 TYR A C 1
ATOM 917 O O . TYR A 1 124 ? 11.648 -2.212 -5.653 1.00 86.81 124 TYR A O 1
ATOM 925 N N . GLU A 1 125 ? 10.842 -0.170 -6.099 1.00 88.25 125 GLU A N 1
ATOM 926 C CA . GLU A 1 125 ? 11.404 0.453 -4.894 1.00 88.25 125 GLU A CA 1
ATOM 927 C C . GLU A 1 125 ? 10.805 -0.128 -3.610 1.00 88.25 125 GLU A C 1
ATOM 929 O O . GLU A 1 125 ? 11.539 -0.493 -2.685 1.00 88.25 125 GLU A O 1
ATOM 934 N N . VAL A 1 126 ? 9.482 -0.324 -3.569 1.00 88.88 126 VAL A N 1
ATOM 935 C CA . VAL A 1 126 ? 8.824 -0.991 -2.434 1.00 88.88 126 VAL A CA 1
ATOM 936 C C . VAL A 1 126 ? 9.333 -2.424 -2.265 1.00 88.88 126 VAL A C 1
ATOM 938 O O . VAL A 1 126 ? 9.552 -2.879 -1.139 1.00 88.88 126 VAL A O 1
ATOM 941 N N . CYS A 1 127 ? 9.566 -3.147 -3.366 1.00 84.56 127 CYS A N 1
ATOM 942 C CA . CYS A 1 127 ? 10.167 -4.478 -3.303 1.00 84.56 127 CYS A CA 1
ATOM 943 C C . CYS A 1 127 ? 11.590 -4.439 -2.733 1.00 84.56 127 CYS A C 1
ATOM 945 O O . CYS A 1 127 ? 11.925 -5.290 -1.906 1.00 84.56 127 CYS A O 1
ATOM 947 N N . ALA A 1 128 ? 12.412 -3.478 -3.162 1.00 88.38 128 ALA A N 1
ATOM 948 C CA . ALA A 1 128 ? 13.793 -3.337 -2.721 1.00 88.38 128 ALA A CA 1
ATOM 949 C C . ALA A 1 128 ? 13.883 -3.064 -1.212 1.00 88.38 128 ALA A C 1
ATOM 951 O O . ALA A 1 128 ? 14.578 -3.794 -0.502 1.00 88.38 128 ALA A O 1
ATOM 952 N N . ASP A 1 129 ? 13.114 -2.098 -0.702 1.00 90.69 129 ASP A N 1
ATOM 953 C CA . ASP A 1 129 ? 13.045 -1.795 0.735 1.00 90.69 129 ASP A CA 1
ATOM 954 C C . ASP A 1 129 ? 12.565 -3.009 1.546 1.00 90.69 129 ASP A C 1
ATOM 956 O O . ASP A 1 129 ? 13.180 -3.384 2.548 1.00 90.69 129 ASP A O 1
ATOM 960 N N . ALA A 1 130 ? 11.527 -3.707 1.073 1.00 85.44 130 ALA A N 1
ATOM 961 C CA . ALA A 1 130 ? 11.028 -4.895 1.756 1.00 85.44 130 ALA A CA 1
ATOM 962 C C . ALA A 1 130 ? 12.073 -6.023 1.827 1.00 85.44 130 ALA A C 1
ATOM 964 O O . ALA A 1 130 ? 12.124 -6.757 2.817 1.00 85.44 130 ALA A O 1
ATOM 965 N N . PHE A 1 131 ? 12.912 -6.172 0.798 1.00 87.44 131 PHE A N 1
ATOM 966 C CA . PHE A 1 131 ? 14.022 -7.121 0.803 1.00 87.44 131 PHE A CA 1
ATOM 967 C C . PHE A 1 131 ? 15.145 -6.708 1.758 1.00 87.44 131 PHE A C 1
ATOM 969 O O . PHE A 1 131 ? 15.618 -7.558 2.517 1.00 87.44 131 PHE A O 1
ATOM 976 N N . LEU A 1 132 ? 15.520 -5.426 1.786 1.00 89.50 132 LEU A N 1
ATOM 977 C CA . LEU A 1 132 ? 16.522 -4.900 2.720 1.00 89.50 132 LEU A CA 1
ATOM 978 C C . LEU A 1 132 ? 16.104 -5.122 4.177 1.00 89.50 132 LEU A C 1
ATOM 980 O O . LEU A 1 132 ? 16.885 -5.654 4.965 1.00 89.50 132 LEU A O 1
ATOM 984 N N . ARG A 1 133 ? 14.843 -4.834 4.524 1.00 86.50 133 ARG A N 1
ATOM 985 C CA . ARG A 1 133 ? 14.291 -5.067 5.876 1.00 86.50 133 ARG A CA 1
ATOM 986 C C . ARG A 1 133 ? 14.253 -6.542 6.286 1.00 86.50 133 ARG A C 1
ATOM 988 O O . ARG A 1 133 ? 14.109 -6.847 7.468 1.00 86.50 133 ARG A O 1
ATOM 995 N N . GLN A 1 134 ? 14.359 -7.457 5.324 1.00 85.75 134 GLN A N 1
ATOM 996 C CA . GLN A 1 134 ? 14.449 -8.903 5.546 1.00 85.75 134 GLN A CA 1
ATOM 997 C C . GLN A 1 134 ? 15.894 -9.428 5.504 1.00 85.75 134 GLN A C 1
ATOM 999 O O . GLN A 1 134 ? 16.090 -10.633 5.633 1.00 85.75 134 GLN A O 1
ATOM 1004 N N . GLY A 1 135 ? 16.896 -8.566 5.299 1.00 88.19 135 GLY A N 1
ATOM 1005 C CA . GLY A 1 135 ? 18.297 -8.970 5.132 1.00 88.19 135 GLY A CA 1
ATOM 1006 C C . GLY A 1 135 ? 18.603 -9.640 3.786 1.00 88.19 135 GLY A C 1
ATOM 1007 O O . GLY A 1 135 ? 19.672 -10.218 3.615 1.00 88.19 135 GLY A O 1
ATOM 1008 N N . ASN A 1 136 ? 17.689 -9.578 2.812 1.00 89.56 136 ASN A N 1
ATOM 1009 C CA . ASN A 1 136 ? 17.865 -10.191 1.497 1.00 89.56 136 ASN A CA 1
ATOM 1010 C C . ASN A 1 136 ? 18.478 -9.189 0.508 1.00 89.56 136 ASN A C 1
ATOM 1012 O O . ASN A 1 136 ? 17.786 -8.589 -0.317 1.00 89.56 136 ASN A O 1
ATOM 1016 N N . VAL A 1 137 ? 19.795 -9.016 0.592 1.00 92.00 137 VAL A N 1
ATOM 1017 C CA . VAL A 1 137 ? 20.537 -8.051 -0.235 1.00 92.00 137 VAL A CA 1
ATOM 1018 C C . VAL A 1 137 ? 20.434 -8.380 -1.729 1.00 92.00 137 VAL A C 1
ATOM 1020 O O . VAL A 1 137 ? 20.209 -7.485 -2.539 1.00 92.00 137 VAL A O 1
ATOM 1023 N N . THR A 1 138 ? 20.515 -9.657 -2.111 1.00 92.25 138 THR A N 1
ATOM 1024 C CA . THR A 1 138 ? 20.422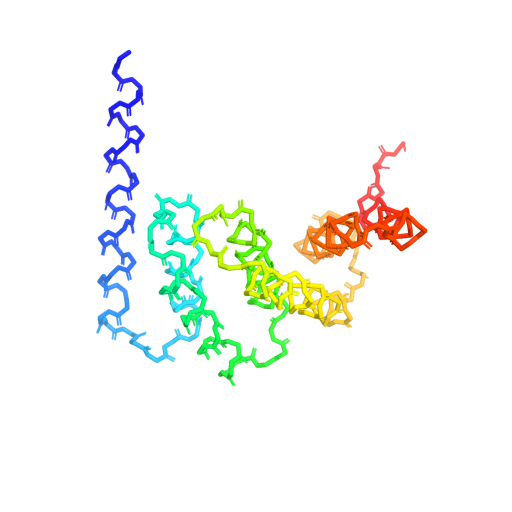 -10.081 -3.519 1.00 92.25 138 THR A CA 1
ATOM 1025 C C . THR A 1 138 ? 19.074 -9.713 -4.142 1.00 92.25 138 THR A C 1
ATOM 1027 O O . THR A 1 138 ? 19.024 -9.188 -5.254 1.00 92.25 138 THR A O 1
ATOM 1030 N N . GLY A 1 139 ? 17.976 -9.933 -3.411 1.00 86.81 139 GLY A N 1
ATOM 1031 C CA . GLY A 1 139 ? 16.636 -9.537 -3.843 1.00 86.81 139 GLY A CA 1
ATOM 1032 C C . GLY A 1 139 ? 16.488 -8.022 -3.976 1.00 86.81 139 GLY A C 1
ATOM 1033 O O . GLY A 1 139 ? 15.875 -7.555 -4.935 1.00 86.81 139 GLY A O 1
ATOM 1034 N N . ALA A 1 140 ? 17.088 -7.256 -3.059 1.00 88.56 140 ALA A N 1
ATOM 1035 C CA . ALA A 1 140 ? 17.079 -5.797 -3.114 1.00 88.56 140 ALA A CA 1
ATOM 1036 C C . ALA A 1 140 ? 17.834 -5.256 -4.337 1.00 88.56 140 ALA A C 1
ATOM 1038 O O . ALA A 1 140 ? 17.298 -4.425 -5.065 1.00 88.56 140 ALA A O 1
ATOM 1039 N N . VAL A 1 141 ? 19.036 -5.775 -4.616 1.00 90.50 141 VAL A N 1
ATOM 1040 C CA . VAL A 1 141 ? 19.826 -5.394 -5.802 1.00 90.50 141 VAL A CA 1
ATOM 1041 C C . VAL A 1 141 ? 19.052 -5.669 -7.088 1.00 90.50 141 VAL A C 1
ATOM 1043 O O . VAL A 1 141 ? 19.011 -4.820 -7.978 1.00 90.50 141 VAL A O 1
ATOM 1046 N N . GLN A 1 142 ? 18.407 -6.833 -7.189 1.00 89.38 142 GLN A N 1
ATOM 1047 C CA . GLN A 1 142 ? 17.614 -7.160 -8.369 1.00 89.38 142 GLN A CA 1
ATOM 1048 C C . GLN A 1 142 ? 16.414 -6.218 -8.528 1.00 89.38 142 GLN A C 1
ATOM 1050 O O . GLN A 1 142 ? 16.144 -5.765 -9.636 1.00 89.38 142 GLN A O 1
ATOM 1055 N N . ALA A 1 143 ? 15.724 -5.886 -7.435 1.00 85.56 143 ALA A N 1
ATOM 1056 C CA . ALA A 1 143 ? 14.615 -4.940 -7.466 1.00 85.56 143 ALA A CA 1
ATOM 1057 C C . ALA A 1 143 ? 15.070 -3.534 -7.904 1.00 85.56 143 ALA A C 1
ATOM 1059 O O . ALA A 1 143 ? 14.432 -2.941 -8.769 1.00 85.56 143 ALA A O 1
ATOM 1060 N N . PHE A 1 144 ? 16.209 -3.035 -7.413 1.00 87.00 144 PHE A N 1
ATOM 1061 C CA . PHE A 1 144 ? 16.760 -1.755 -7.873 1.00 87.00 144 PHE A CA 1
ATOM 1062 C C . PHE A 1 144 ? 17.134 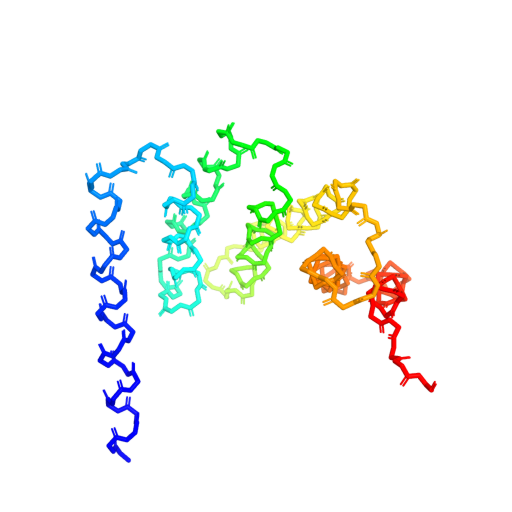-1.762 -9.355 1.00 87.00 144 PHE A C 1
ATOM 1064 O O . PHE A 1 144 ? 16.853 -0.792 -10.053 1.00 87.00 144 PHE A O 1
ATOM 1071 N N . ARG A 1 145 ? 17.714 -2.855 -9.868 1.00 86.69 145 ARG A N 1
ATOM 1072 C CA . ARG A 1 145 ? 17.983 -2.992 -11.309 1.00 86.69 145 ARG A CA 1
ATOM 1073 C C . ARG A 1 145 ? 16.703 -2.886 -12.131 1.00 86.69 145 ARG A C 1
ATOM 1075 O O . ARG A 1 145 ? 16.692 -2.173 -13.126 1.00 86.69 145 ARG A O 1
ATOM 1082 N N . CYS A 1 146 ? 15.631 -3.547 -11.696 1.00 83.75 146 CYS A N 1
ATOM 1083 C CA . CYS A 1 146 ? 14.335 -3.454 -12.361 1.00 83.75 146 CYS A CA 1
ATOM 1084 C C . CYS A 1 146 ? 13.728 -2.042 -12.269 1.00 83.75 146 CYS A C 1
ATOM 1086 O O . CYS A 1 146 ? 13.187 -1.566 -13.261 1.00 83.75 146 CYS A O 1
ATOM 1088 N N . SER A 1 147 ? 13.868 -1.346 -11.132 1.00 83.44 147 SER A N 1
ATOM 1089 C CA . SER A 1 147 ? 13.441 0.059 -11.002 1.00 83.44 147 SER A CA 1
ATOM 1090 C C . SER A 1 147 ? 14.197 0.974 -11.975 1.00 83.44 147 SER A C 1
ATOM 1092 O O . SER A 1 147 ? 13.589 1.725 -12.730 1.00 83.44 147 SER A O 1
ATOM 1094 N N . LEU A 1 148 ? 15.525 0.846 -12.057 1.00 81.31 148 LEU A N 1
ATOM 1095 C CA . LEU A 1 148 ? 16.342 1.630 -12.991 1.00 81.31 148 LEU A CA 1
ATOM 1096 C C . LEU A 1 148 ? 16.023 1.325 -14.460 1.00 81.31 148 LEU A C 1
ATOM 1098 O O . LEU A 1 148 ? 16.061 2.223 -15.290 1.00 81.31 148 LEU A O 1
ATOM 1102 N N . GLN A 1 149 ? 15.686 0.078 -14.789 1.00 77.75 149 GLN A N 1
ATOM 1103 C CA . GLN A 1 149 ? 15.222 -0.292 -16.130 1.00 77.75 149 GLN A CA 1
ATOM 1104 C C . GLN A 1 149 ? 13.827 0.256 -16.452 1.00 77.75 149 GLN A C 1
ATOM 1106 O O . GLN A 1 149 ? 13.519 0.441 -17.624 1.00 77.75 149 GLN A O 1
ATOM 1111 N N . ALA A 1 150 ? 12.990 0.513 -15.442 1.00 71.38 150 ALA A N 1
ATOM 1112 C CA . ALA A 1 150 ? 11.710 1.195 -15.621 1.00 71.38 150 ALA A CA 1
ATOM 1113 C C . ALA A 1 150 ? 11.896 2.694 -15.916 1.00 71.38 150 ALA A C 1
ATOM 1115 O O . ALA A 1 150 ? 11.074 3.286 -16.613 1.00 71.38 150 ALA A O 1
ATOM 1116 N N . TYR A 1 151 ? 12.995 3.284 -15.435 1.00 66.94 151 TYR A N 1
ATOM 1117 C CA . TYR A 1 151 ? 13.409 4.663 -15.695 1.00 66.94 151 TYR A CA 1
ATOM 1118 C C . TYR A 1 151 ? 14.731 4.723 -16.480 1.00 66.94 151 TYR A C 1
ATOM 1120 O O . TYR A 1 151 ? 15.733 5.205 -15.933 1.00 66.94 151 TYR A O 1
ATOM 1128 N N . PRO A 1 152 ? 14.800 4.260 -17.744 1.00 56.41 152 PRO A N 1
ATOM 1129 C CA . PRO A 1 152 ? 15.996 4.509 -18.527 1.00 56.41 152 PRO A CA 1
ATOM 1130 C C . PRO A 1 152 ? 16.122 6.030 -18.660 1.00 56.41 152 PRO A C 1
ATOM 1132 O O . PRO A 1 152 ? 15.265 6.699 -19.236 1.00 56.41 152 PRO A O 1
ATOM 1135 N N . ARG A 1 153 ? 17.149 6.607 -18.026 1.00 52.84 153 ARG A N 1
A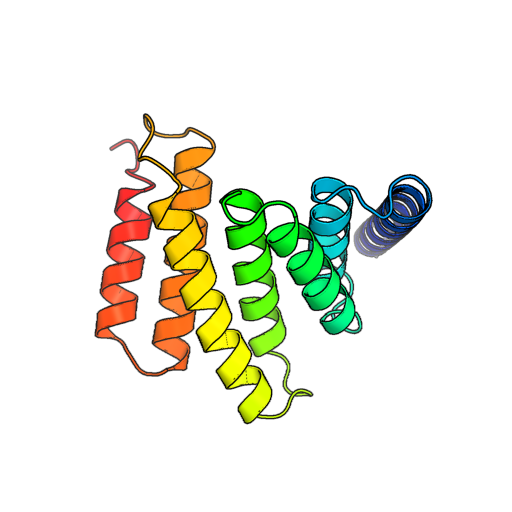TOM 1136 C CA . ARG A 1 153 ? 17.504 8.005 -18.268 1.00 52.84 153 ARG A CA 1
ATOM 1137 C C . ARG A 1 153 ? 17.746 8.117 -19.770 1.00 52.84 153 ARG A C 1
ATOM 1139 O O . ARG A 1 153 ? 18.508 7.310 -20.295 1.00 52.84 153 ARG A O 1
ATOM 1146 N N . ASN A 1 154 ? 17.124 9.098 -20.423 1.00 39.28 154 ASN A N 1
ATOM 1147 C CA . ASN A 1 154 ? 17.595 9.579 -21.718 1.00 39.28 154 ASN A CA 1
ATOM 1148 C C . ASN A 1 154 ? 19.082 9.915 -21.536 1.00 39.28 154 ASN A C 1
ATOM 1150 O O . ASN A 1 154 ? 19.402 10.894 -20.856 1.00 39.28 154 ASN A O 1
ATOM 1154 N N . VAL A 1 155 ? 19.961 9.034 -22.017 1.00 38.22 155 VAL A N 1
ATOM 1155 C CA . VAL A 1 155 ? 21.402 9.278 -22.124 1.00 38.22 155 VAL A CA 1
ATOM 1156 C C . VAL A 1 155 ? 21.648 9.969 -23.450 1.00 38.22 155 VAL A C 1
ATOM 1158 O O . VAL A 1 155 ? 21.064 9.499 -24.452 1.00 38.22 155 VAL A O 1
#

pLDDT: mean 85.02, std 14.9, range [36.09, 98.25]

Foldseek 3Di:
DVVVVVVVVVLVVVLVVLVVLCVVCVQALVSLLSNLLSCLPPPLVCLVVSLVSLVSSCVVVVQQLVSLLSNLVSLLSNLPDPPDDPVSSLVSLVSSLVSLVSSLVSQPLDPAPDPSLVSNLSSLCSQLSSCVVVVNNVSNVVSNVSSCVSHVDPD

Radius of gyration: 16.48 Å; chains: 1; bounding box: 42×42×42 Å

Secondary structure (DSSP, 8-state):
-HHHHHHHHHHHHHHHHHHHHHHH-TT-HHHHHHHHHHHHHH-GGGHHHHHHHHHHHHHHSTT-HHHHHHHHHHHHHHTT-TTS-HHHHHHHHHHHHHHHHHHHHHS---STTSHHHHHHHHHHHHHHHHHHTTT-HHHHHHHHHHHHHHS----